Protein AF-A0ABD0QRJ7-F1 (afdb_monomer_lite)

InterPro domains:
  IPR001627 Sema domain [PS51004] (1-59)
  IPR015943 WD40/YVTN repeat-like-containing domain superfamily [G3DSA:2.130.10.10] (1-59)
  IPR027231 Semaphorin [PTHR11036] (2-59)
  IPR036352 Sema domain superfamily [SSF101912] (1-59)

Radius of gyration: 17.16 Å; chains: 1; bounding box: 43×19×38 Å

Foldseek 3Di:
DAQADDPPRHVHGPPDDDDADWDADPVVRDTFRAWDDKDWDQPDPPDPVSIDIDTDTHD

Sequence (59 aa):
SDVGGMKTLQRRWTTFLKAQLVCEDRASGQRFNVLTDVFTVQHQPGDPSSTHFYGIFTS

Secondary structure (DSSP, 8-state):
---B-SSSSBTS-SS-------EEETTTTEEE-EEEEEEEEESSTT-GGGEEEEEEEE-

Structure (mmCIF, N/CA/C/O backbone):
data_AF-A0ABD0QRJ7-F1
#
_entry.id   AF-A0ABD0QRJ7-F1
#
loop_
_atom_site.group_PDB
_atom_site.id
_atom_site.type_symbol
_atom_site.label_atom_id
_atom_site.label_alt_id
_atom_site.label_comp_id
_atom_site.label_asym_id
_atom_site.label_entity_id
_atom_site.label_seq_id
_atom_site.pdbx_PDB_ins_code
_atom_site.Cartn_x
_atom_site.Cartn_y
_atom_site.Cartn_z
_atom_site.occupancy
_atom_site.B_iso_or_equiv
_atom_site.auth_seq_id
_atom_site.auth_comp_id
_atom_site.auth_asym_id
_atom_site.auth_atom_id
_atom_site.pdbx_PDB_model_num
ATOM 1 N N . SER A 1 1 ? 13.736 0.068 -13.789 1.00 86.94 1 SER A N 1
ATOM 2 C CA . SER A 1 1 ? 13.799 -1.241 -13.105 1.00 86.94 1 SER A CA 1
ATOM 3 C C . SER A 1 1 ? 14.973 -1.221 -12.144 1.00 86.94 1 SER A C 1
ATOM 5 O O . SER A 1 1 ? 16.019 -0.702 -12.514 1.00 86.94 1 SER A O 1
ATOM 7 N N . ASP A 1 2 ? 14.796 -1.711 -10.915 1.00 96.25 2 ASP A N 1
ATOM 8 C CA . ASP A 1 2 ? 15.891 -1.860 -9.943 1.00 96.25 2 ASP A CA 1
ATOM 9 C C . ASP A 1 2 ? 16.715 -3.108 -10.297 1.00 96.25 2 ASP A C 1
ATOM 11 O O . ASP A 1 2 ? 16.151 -4.178 -10.524 1.00 96.25 2 ASP A O 1
ATOM 15 N N . VAL A 1 3 ? 18.034 -2.956 -10.401 1.00 96.81 3 VAL A N 1
ATOM 16 C CA . VAL A 1 3 ? 18.972 -4.014 -10.821 1.00 96.81 3 VAL A CA 1
ATOM 17 C C . VAL A 1 3 ? 20.007 -4.355 -9.742 1.00 96.81 3 VAL A C 1
ATOM 19 O O . VAL A 1 3 ? 20.877 -5.200 -9.956 1.00 96.81 3 VAL A O 1
ATOM 22 N N . GLY A 1 4 ? 19.905 -3.735 -8.565 1.00 97.69 4 GLY A N 1
ATOM 23 C CA . GLY A 1 4 ? 20.889 -3.856 -7.497 1.00 97.69 4 GLY A CA 1
ATOM 24 C C . GLY A 1 4 ? 22.123 -2.970 -7.677 1.00 97.69 4 GLY A C 1
ATOM 25 O O . GLY A 1 4 ? 22.322 -2.313 -8.699 1.00 97.69 4 GLY A O 1
ATOM 26 N N . GLY A 1 5 ? 22.958 -2.928 -6.640 1.00 97.75 5 GLY A N 1
ATOM 27 C CA . GLY A 1 5 ? 24.158 -2.095 -6.623 1.00 97.75 5 GLY A CA 1
ATOM 28 C C . GLY A 1 5 ? 25.383 -2.777 -7.235 1.00 97.75 5 GLY A C 1
ATOM 29 O O . GLY A 1 5 ? 25.468 -4.000 -7.328 1.00 97.75 5 GLY A O 1
ATOM 30 N N . MET A 1 6 ? 26.368 -1.969 -7.637 1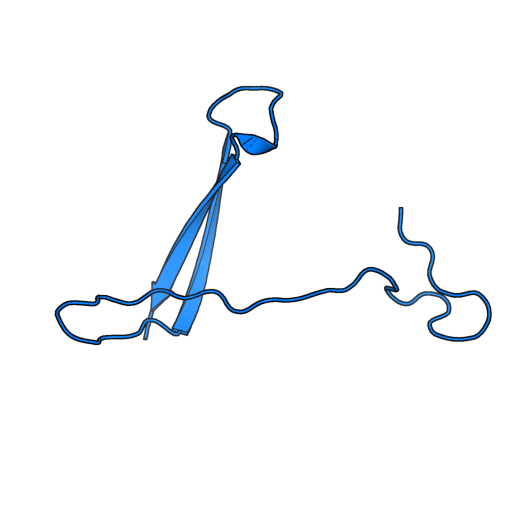.00 95.62 6 MET A N 1
ATOM 31 C CA . MET A 1 6 ? 27.599 -2.448 -8.282 1.00 95.62 6 MET A CA 1
ATOM 32 C C . MET A 1 6 ? 28.568 -3.122 -7.298 1.00 95.62 6 MET A C 1
ATOM 34 O O . MET A 1 6 ? 29.199 -4.121 -7.632 1.00 95.62 6 MET A O 1
ATOM 38 N N . LYS A 1 7 ? 28.706 -2.580 -6.080 1.00 96.31 7 LYS A N 1
ATOM 39 C CA . LYS A 1 7 ? 29.654 -3.067 -5.055 1.00 96.31 7 LYS A CA 1
ATOM 40 C C . LYS A 1 7 ? 28.936 -3.658 -3.846 1.00 96.31 7 LYS A C 1
ATOM 42 O O . LYS A 1 7 ? 29.218 -4.775 -3.437 1.00 96.31 7 LYS A O 1
ATOM 47 N N . THR A 1 8 ? 27.997 -2.906 -3.288 1.00 96.31 8 THR A N 1
ATOM 48 C CA . THR A 1 8 ? 27.101 -3.338 -2.213 1.00 96.31 8 THR A CA 1
ATOM 49 C C . THR A 1 8 ? 25.709 -3.579 -2.783 1.00 96.31 8 THR A C 1
ATOM 51 O O . THR A 1 8 ? 25.401 -3.101 -3.872 1.00 96.31 8 THR A O 1
ATOM 54 N N . LEU A 1 9 ? 24.869 -4.339 -2.069 1.00 96.94 9 LEU A N 1
ATOM 55 C CA . LEU A 1 9 ? 23.500 -4.651 -2.508 1.00 96.94 9 LEU A CA 1
ATOM 56 C C . LEU A 1 9 ? 23.431 -5.274 -3.919 1.00 96.94 9 LEU A C 1
ATOM 58 O O . LEU A 1 9 ? 22.457 -5.090 -4.646 1.00 96.94 9 LEU A O 1
ATOM 62 N N . GLN A 1 10 ? 24.456 -6.037 -4.311 1.00 97.25 10 GLN A N 1
ATOM 63 C CA . GLN A 1 10 ? 24.434 -6.807 -5.555 1.00 97.25 10 GLN A CA 1
ATOM 64 C C . GLN A 1 10 ? 23.269 -7.800 -5.513 1.00 97.25 10 GLN A C 1
ATOM 66 O O . GLN A 1 10 ? 23.157 -8.583 -4.566 1.00 97.25 10 GLN A O 1
ATOM 71 N N . ARG A 1 11 ? 22.397 -7.759 -6.531 1.00 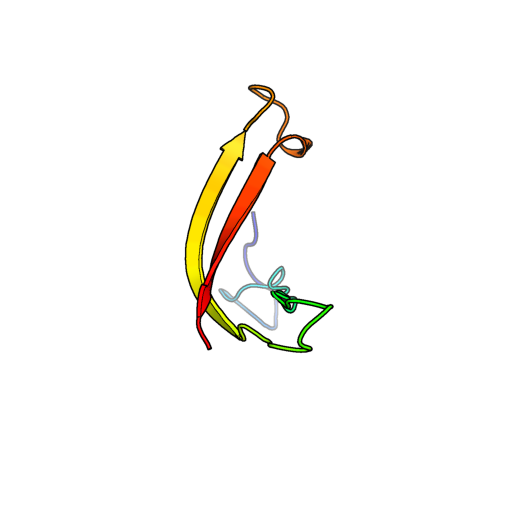95.88 11 ARG A N 1
ATOM 72 C CA . ARG A 1 11 ? 21.160 -8.564 -6.604 1.00 95.88 11 ARG A CA 1
ATOM 73 C C . ARG A 1 11 ? 20.211 -8.355 -5.409 1.00 95.88 11 ARG A C 1
ATOM 75 O O . ARG A 1 11 ? 19.442 -9.251 -5.069 1.00 95.88 11 ARG A O 1
ATOM 82 N N . ARG A 1 12 ? 20.276 -7.192 -4.750 1.00 97.81 12 ARG A N 1
ATOM 83 C CA . ARG A 1 12 ? 19.356 -6.773 -3.680 1.00 97.81 12 ARG A CA 1
ATOM 84 C C . ARG A 1 12 ? 18.692 -5.452 -4.061 1.00 97.81 12 ARG A C 1
ATOM 86 O O . ARG A 1 12 ? 19.292 -4.668 -4.786 1.00 97.81 12 ARG A O 1
ATOM 93 N N . TRP A 1 13 ? 17.492 -5.199 -3.541 1.00 97.94 13 TRP A N 1
ATOM 94 C CA . TRP A 1 13 ? 16.771 -3.943 -3.769 1.00 97.94 13 TRP A CA 1
ATOM 95 C C . TRP A 1 13 ? 17.602 -2.731 -3.316 1.00 97.94 13 TRP A C 1
ATOM 97 O O . TRP A 1 13 ? 18.064 -2.683 -2.175 1.00 97.94 13 TRP A O 1
ATOM 107 N N . THR A 1 14 ? 17.769 -1.754 -4.206 1.00 97.50 14 THR A N 1
ATOM 108 C CA . THR A 1 14 ? 18.362 -0.433 -3.944 1.00 97.50 14 THR A CA 1
ATOM 109 C C . THR A 1 14 ? 17.308 0.672 -3.874 1.00 97.50 14 THR A C 1
ATOM 111 O O . THR A 1 14 ? 17.579 1.732 -3.318 1.00 97.50 14 THR A O 1
ATOM 114 N N . THR A 1 15 ? 16.088 0.410 -4.356 1.00 97.50 15 THR A N 1
ATOM 115 C CA . THR A 1 15 ? 14.945 1.335 -4.298 1.00 97.50 15 THR A CA 1
ATOM 116 C C . THR A 1 15 ? 13.908 0.954 -3.236 1.00 97.50 15 THR A C 1
ATOM 118 O O . THR A 1 15 ? 12.770 1.416 -3.292 1.00 97.50 15 THR A O 1
ATOM 121 N N . PHE A 1 16 ? 14.255 0.086 -2.279 1.00 98.06 16 PHE A N 1
ATOM 122 C CA . PHE A 1 16 ? 13.347 -0.283 -1.190 1.00 98.06 16 PHE A CA 1
ATOM 123 C C . PHE A 1 16 ? 13.157 0.889 -0.222 1.00 98.06 16 PHE A C 1
ATOM 125 O O . PHE A 1 16 ? 14.104 1.336 0.423 1.00 98.06 16 PHE A O 1
ATOM 132 N N . LEU A 1 17 ? 11.912 1.335 -0.077 1.00 98.25 17 LEU A N 1
ATOM 133 C CA . LEU A 1 17 ? 11.471 2.301 0.924 1.00 98.25 17 LEU A CA 1
ATOM 134 C C . LEU A 1 17 ? 10.166 1.790 1.546 1.00 98.25 17 LEU A C 1
ATOM 136 O O . LEU A 1 17 ? 9.390 1.101 0.884 1.00 98.25 17 LEU A O 1
ATOM 140 N N . LYS A 1 18 ? 9.921 2.119 2.818 1.00 98.19 18 LYS A N 1
ATOM 141 C CA . LYS A 1 18 ? 8.675 1.779 3.519 1.00 98.19 18 LYS A CA 1
ATOM 142 C C . LYS A 1 18 ? 8.193 2.940 4.381 1.00 98.19 18 LYS A C 1
ATOM 144 O O . LYS A 1 18 ? 9.003 3.733 4.855 1.00 98.19 18 LYS A O 1
ATOM 149 N N . ALA A 1 19 ? 6.889 2.985 4.623 1.00 98.00 19 ALA A N 1
ATOM 150 C CA . ALA A 1 19 ? 6.237 3.946 5.503 1.00 98.00 19 ALA A CA 1
ATOM 151 C C . ALA A 1 19 ? 5.209 3.236 6.396 1.00 98.00 19 ALA A C 1
ATOM 153 O O . ALA A 1 19 ? 4.862 2.078 6.158 1.00 98.00 19 ALA A O 1
ATOM 154 N N . GLN A 1 20 ? 4.742 3.926 7.433 1.00 96.38 20 GLN A N 1
ATOM 155 C CA . GLN A 1 20 ? 3.675 3.439 8.302 1.00 96.38 20 GLN A CA 1
ATOM 156 C C . GLN A 1 20 ? 2.303 3.780 7.706 1.00 96.38 20 GLN A C 1
ATOM 158 O O . GLN A 1 20 ? 2.079 4.917 7.295 1.00 96.38 20 GLN A O 1
ATOM 163 N N . LEU A 1 21 ? 1.381 2.815 7.713 1.00 97.06 21 LEU A N 1
ATOM 164 C CA . LEU A 1 21 ? -0.042 3.050 7.461 1.00 97.06 21 LEU A CA 1
ATOM 165 C C . LEU A 1 21 ? -0.765 3.250 8.795 1.00 97.06 21 LEU A C 1
ATOM 167 O O . LEU A 1 21 ? -0.500 2.530 9.758 1.00 97.06 21 LEU A O 1
ATOM 171 N N . VAL A 1 22 ? -1.654 4.241 8.855 1.00 96.25 22 VAL A N 1
ATOM 172 C CA . VAL A 1 22 ? -2.398 4.599 10.069 1.00 96.25 22 VAL A CA 1
ATOM 173 C C . VAL A 1 22 ? -3.891 4.469 9.796 1.00 96.25 22 VAL A C 1
ATOM 175 O O . VAL A 1 22 ? -4.424 5.163 8.935 1.00 96.25 22 VAL A O 1
ATOM 178 N N . CYS A 1 23 ? -4.552 3.598 10.558 1.00 96.75 23 CYS A N 1
ATOM 179 C CA . CYS A 1 23 ? -6.002 3.500 10.645 1.00 96.75 23 CYS A CA 1
ATOM 180 C C . CYS A 1 23 ? -6.399 3.727 12.109 1.00 96.75 23 CYS A C 1
ATOM 182 O O . CYS A 1 23 ? -6.037 2.946 12.994 1.00 96.75 23 CYS A O 1
ATOM 184 N N . GLU A 1 24 ? -7.073 4.840 12.384 1.00 96.25 24 GLU A N 1
ATOM 185 C CA . GLU A 1 24 ? -7.501 5.209 13.732 1.00 96.25 24 GLU A CA 1
ATOM 186 C C . GLU A 1 24 ? -8.878 5.873 13.693 1.00 96.25 24 GLU A C 1
ATOM 188 O O . GLU A 1 24 ? -9.164 6.677 12.802 1.00 96.25 24 GLU A O 1
ATOM 193 N N . ASP A 1 25 ? -9.712 5.555 14.680 1.00 96.00 25 ASP A N 1
ATOM 194 C CA . ASP A 1 25 ? -10.886 6.362 14.984 1.00 96.00 25 ASP A CA 1
ATOM 195 C C . ASP A 1 25 ? -10.475 7.467 15.958 1.00 96.00 25 ASP A C 1
ATOM 197 O O . ASP A 1 25 ? -10.168 7.224 17.127 1.00 96.00 25 ASP A O 1
ATOM 201 N N . ARG A 1 26 ? -10.471 8.707 15.469 1.00 93.62 26 ARG A N 1
ATOM 202 C CA . ARG A 1 26 ? -10.030 9.865 16.252 1.00 93.62 26 ARG A CA 1
ATOM 203 C C . ARG A 1 26 ? -10.956 10.200 17.415 1.00 93.62 26 ARG A C 1
ATOM 205 O O . ARG A 1 26 ? -10.493 10.828 18.360 1.00 93.62 26 ARG A O 1
ATOM 212 N N . ALA A 1 27 ? -12.231 9.817 17.353 1.00 95.62 27 ALA A N 1
ATOM 213 C CA . ALA A 1 27 ? -13.180 10.115 18.420 1.00 95.62 27 ALA A CA 1
ATOM 214 C C . ALA A 1 27 ? -12.955 9.216 19.645 1.00 95.62 27 ALA A C 1
ATOM 216 O O . ALA A 1 27 ? -12.900 9.714 20.767 1.00 95.62 27 ALA A O 1
ATOM 217 N N . SER A 1 28 ? -12.794 7.906 19.435 1.00 94.88 28 SER A N 1
ATOM 218 C CA . SER A 1 28 ? -12.517 6.948 20.517 1.00 94.88 28 SER A CA 1
ATOM 219 C C . SER A 1 28 ? -11.033 6.829 20.877 1.00 94.88 28 SER A C 1
ATOM 221 O O . SER A 1 28 ? -10.702 6.333 21.952 1.00 94.88 28 SER A O 1
ATOM 223 N N . GLY A 1 29 ? -10.129 7.253 19.989 1.00 92.69 29 GLY A N 1
ATOM 224 C CA . GLY A 1 29 ? -8.692 7.004 20.115 1.00 92.69 29 GLY A CA 1
ATOM 225 C C . GLY A 1 29 ? -8.292 5.560 19.790 1.00 92.69 29 GLY A C 1
ATOM 226 O O . GLY A 1 29 ? -7.128 5.194 19.970 1.00 92.69 29 GLY A O 1
ATOM 227 N N . GLN A 1 30 ? -9.229 4.734 19.310 1.00 95.12 30 GLN A N 1
ATOM 228 C CA . GLN A 1 30 ? -8.968 3.351 18.932 1.00 95.12 30 GLN A CA 1
ATOM 229 C C . GLN A 1 30 ? -8.051 3.294 17.706 1.00 95.12 30 GLN A C 1
ATOM 231 O O . GLN A 1 30 ? -8.288 3.958 16.694 1.00 95.12 30 GLN A O 1
ATOM 236 N N . ARG A 1 31 ? -7.015 2.453 17.783 1.00 95.81 31 ARG A N 1
ATOM 237 C CA . ARG A 1 31 ? -6.087 2.191 16.677 1.00 95.81 31 ARG A CA 1
ATOM 238 C C . ARG A 1 31 ? -6.264 0.780 16.140 1.00 95.81 31 ARG A C 1
ATOM 240 O O . ARG A 1 31 ? -6.439 -0.157 16.916 1.00 95.81 31 ARG A O 1
ATOM 247 N N . PHE A 1 32 ? -6.172 0.656 14.821 1.00 97.31 32 PHE A N 1
ATOM 248 C CA . PHE A 1 32 ? -6.201 -0.608 14.096 1.00 97.31 32 PHE A CA 1
ATOM 249 C C . PHE A 1 32 ? -4.862 -0.762 13.369 1.00 97.31 32 PHE A C 1
ATOM 251 O O . PHE A 1 32 ? -4.612 -0.136 12.339 1.00 97.31 32 PHE A O 1
ATOM 258 N N . ASN A 1 33 ? -3.944 -1.521 13.966 1.00 96.19 33 ASN A N 1
ATOM 259 C CA . ASN A 1 33 ? -2.543 -1.617 13.539 1.00 96.19 33 ASN A CA 1
ATOM 260 C C . ASN A 1 33 ? -2.216 -2.905 12.772 1.00 96.19 33 ASN A C 1
ATOM 262 O O . ASN A 1 33 ? -1.076 -3.066 12.333 1.00 96.19 33 ASN A O 1
ATOM 266 N N . VAL A 1 34 ? -3.183 -3.807 12.605 1.00 97.25 34 VAL A N 1
ATOM 267 C CA . VAL A 1 34 ? -3.027 -5.030 11.816 1.00 97.25 34 VAL A CA 1
ATOM 268 C C . VAL A 1 34 ? -3.754 -4.849 10.489 1.00 97.25 34 VAL A C 1
ATOM 270 O O . VAL A 1 34 ? -4.977 -4.817 10.452 1.00 97.25 34 VAL A O 1
ATOM 273 N N . LEU A 1 35 ? -3.005 -4.711 9.395 1.00 97.56 35 LEU A N 1
ATOM 274 C CA . LEU A 1 35 ? -3.564 -4.684 8.041 1.00 97.56 35 LEU A CA 1
ATOM 275 C C . LEU A 1 35 ? -3.919 -6.113 7.610 1.00 97.56 35 LEU A C 1
ATOM 277 O O . LEU A 1 35 ? -3.036 -6.972 7.586 1.00 97.56 35 LEU A O 1
ATOM 281 N N . THR A 1 36 ? -5.182 -6.365 7.271 1.00 98.00 36 THR A N 1
ATOM 282 C CA . THR A 1 36 ? -5.683 -7.703 6.918 1.00 98.00 36 THR A CA 1
ATOM 283 C C . THR A 1 36 ? -5.899 -7.892 5.422 1.00 98.00 36 THR A C 1
ATOM 285 O O . THR A 1 36 ? -5.637 -8.980 4.917 1.00 98.00 36 THR A O 1
ATOM 288 N N . ASP A 1 37 ? -6.334 -6.850 4.712 1.00 98.06 37 ASP A N 1
ATOM 289 C CA . ASP A 1 37 ? -6.545 -6.887 3.262 1.00 98.06 37 ASP A CA 1
ATOM 290 C C . ASP A 1 37 ? -6.328 -5.509 2.621 1.00 98.06 37 ASP A C 1
ATOM 292 O O . ASP A 1 37 ? -6.466 -4.477 3.287 1.00 98.06 37 ASP A O 1
ATOM 296 N N . VAL A 1 38 ? -5.989 -5.496 1.328 1.00 98.06 38 VAL A N 1
ATOM 297 C CA . VAL A 1 38 ? -5.802 -4.289 0.515 1.00 98.06 38 VAL A CA 1
ATOM 298 C C . VAL A 1 38 ? -6.448 -4.467 -0.853 1.00 98.06 38 VAL A C 1
ATOM 300 O O . VAL A 1 38 ? -6.132 -5.398 -1.590 1.00 98.06 38 VAL A O 1
ATOM 303 N N . PHE A 1 39 ? -7.265 -3.497 -1.250 1.00 97.8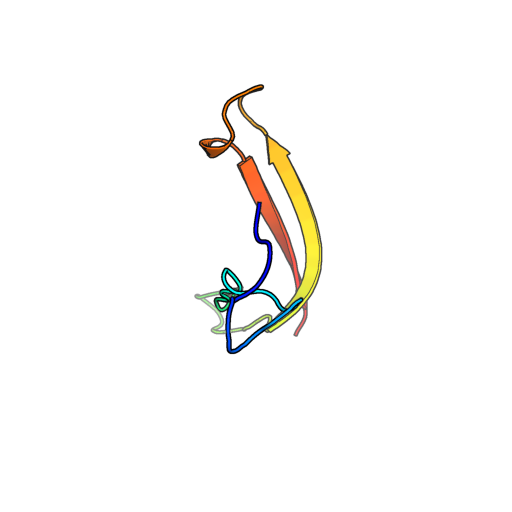8 39 PHE A N 1
ATOM 304 C CA . PHE A 1 39 ? -7.858 -3.421 -2.578 1.00 97.88 39 PHE A CA 1
ATOM 305 C C . PHE A 1 39 ? -7.543 -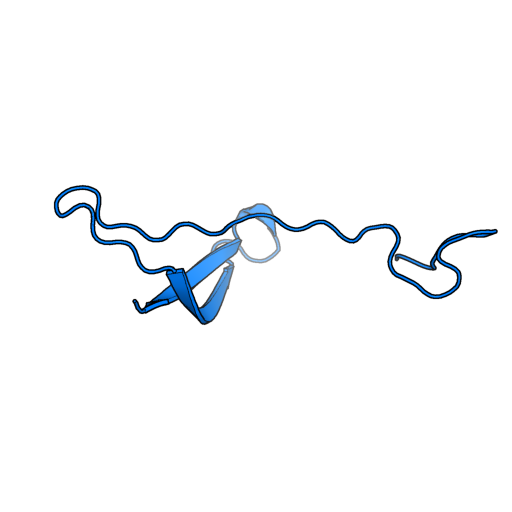2.081 -3.246 1.00 97.88 39 PHE A C 1
ATOM 307 O O . PHE A 1 39 ? -7.407 -1.055 -2.578 1.00 97.88 39 PHE A O 1
ATOM 314 N N . THR A 1 40 ? -7.431 -2.075 -4.576 1.00 97.12 40 THR A N 1
ATOM 315 C CA . THR A 1 40 ? -7.123 -0.860 -5.344 1.00 97.12 40 THR A CA 1
ATOM 316 C C . THR A 1 40 ? -8.185 -0.584 -6.390 1.00 97.12 40 THR A C 1
ATOM 318 O O . THR A 1 40 ? -8.646 -1.500 -7.070 1.00 97.12 40 THR A O 1
ATOM 321 N N . VAL A 1 41 ? -8.552 0.689 -6.531 1.00 97.00 41 VAL A N 1
ATOM 322 C CA . VAL A 1 41 ? -9.512 1.154 -7.537 1.00 97.00 41 VAL A CA 1
ATOM 323 C C . VAL A 1 41 ? -8.910 2.328 -8.288 1.00 97.00 41 VAL A C 1
ATOM 325 O O . VAL A 1 41 ? -8.536 3.330 -7.683 1.00 97.00 41 VAL A O 1
ATOM 328 N N . GLN A 1 42 ? -8.840 2.218 -9.612 1.00 96.75 42 GLN A N 1
ATOM 329 C CA . GLN A 1 42 ? -8.529 3.349 -10.483 1.00 96.75 42 GLN A CA 1
ATOM 330 C C . GLN A 1 42 ? -9.825 4.065 -10.843 1.00 96.75 42 GLN A C 1
ATOM 332 O O . GLN A 1 42 ? -10.680 3.496 -11.520 1.00 96.75 42 GLN A O 1
ATOM 337 N N . HIS A 1 43 ? -9.973 5.309 -10.390 1.00 93.94 43 HIS A N 1
ATOM 338 C CA . HIS A 1 43 ? -11.169 6.099 -10.685 1.00 93.94 43 HIS A CA 1
ATOM 339 C C . HIS A 1 43 ? -11.150 6.672 -12.102 1.00 93.94 43 HIS A C 1
ATOM 341 O O . HIS A 1 43 ? -12.202 6.800 -12.725 1.00 93.94 43 HIS A O 1
ATOM 347 N N . GLN A 1 44 ? -9.962 6.986 -12.622 1.00 96.31 44 GLN A N 1
ATOM 348 C CA . GLN A 1 44 ? -9.771 7.449 -13.987 1.00 96.31 44 GLN A CA 1
ATOM 349 C C . GLN A 1 44 ? -8.842 6.478 -14.731 1.00 96.31 44 GLN A C 1
ATOM 351 O O . GLN A 1 44 ? -7.659 6.373 -14.392 1.00 96.31 44 GLN A O 1
ATOM 356 N N . PRO A 1 45 ? -9.349 5.755 -15.748 1.00 93.81 45 PRO A N 1
ATOM 357 C CA . PRO A 1 45 ? -8.538 4.817 -16.512 1.00 93.81 45 PRO A CA 1
ATOM 358 C C . PRO A 1 45 ? -7.318 5.503 -17.132 1.00 93.81 45 PRO A C 1
ATOM 360 O O . PRO A 1 45 ? -7.445 6.520 -17.811 1.00 93.81 45 PRO A O 1
ATOM 363 N N . GLY A 1 46 ? -6.136 4.933 -16.906 1.00 93.44 46 GLY A N 1
ATOM 364 C CA . GLY A 1 46 ? -4.879 5.445 -17.456 1.00 93.44 46 GLY A CA 1
ATOM 365 C C . GLY A 1 46 ? -4.230 6.583 -16.663 1.00 93.44 46 GLY A C 1
ATOM 366 O O . GLY A 1 46 ? -3.125 6.980 -17.022 1.00 93.44 46 GLY A O 1
ATOM 367 N N . ASP A 1 47 ? -4.851 7.064 -15.580 1.00 96.06 47 ASP A N 1
ATOM 368 C CA . ASP A 1 47 ? -4.230 7.993 -14.632 1.00 96.06 47 ASP A CA 1
ATOM 369 C C . ASP A 1 47 ? -3.873 7.267 -13.320 1.00 96.06 47 ASP A C 1
ATOM 371 O O . ASP A 1 47 ? -4.749 7.042 -12.475 1.00 96.06 47 ASP A O 1
ATOM 375 N N . PRO A 1 48 ? -2.589 6.921 -13.100 1.00 93.31 48 PRO A N 1
ATOM 376 C CA . PRO A 1 48 ? -2.145 6.270 -11.873 1.00 93.31 48 PRO A CA 1
ATOM 377 C C . PRO A 1 48 ? -2.417 7.095 -10.612 1.00 93.31 48 PRO A C 1
ATOM 379 O O . PRO A 1 48 ? -2.613 6.507 -9.548 1.00 93.31 48 PRO A O 1
ATOM 382 N N . SER A 1 49 ? -2.456 8.430 -10.717 1.00 96.12 49 SER A N 1
ATOM 383 C CA . SER A 1 49 ? -2.691 9.321 -9.574 1.00 96.12 49 SER A CA 1
ATOM 384 C C . SER A 1 49 ? -4.122 9.235 -9.038 1.00 96.12 49 SER A C 1
ATOM 386 O O . SER A 1 49 ? -4.363 9.546 -7.875 1.00 96.12 49 SER A O 1
ATOM 388 N N . SER A 1 50 ? -5.052 8.712 -9.845 1.00 96.62 50 SER A N 1
ATOM 389 C CA . SER A 1 50 ? -6.439 8.456 -9.449 1.00 96.62 50 SER A CA 1
ATOM 390 C C . SER A 1 50 ? -6.624 7.179 -8.614 1.00 96.62 50 SER A C 1
ATOM 392 O O . SER A 1 50 ? -7.737 6.893 -8.158 1.00 96.62 50 SER A O 1
ATOM 394 N N 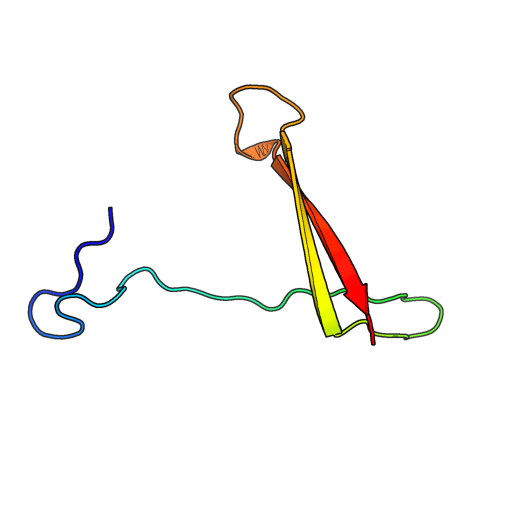. THR A 1 51 ? -5.563 6.383 -8.427 1.00 97.50 51 THR A N 1
ATOM 395 C CA . THR A 1 51 ? -5.645 5.092 -7.733 1.00 97.50 51 THR A CA 1
ATOM 396 C C . THR A 1 51 ? -5.892 5.294 -6.244 1.00 97.50 51 THR A C 1
ATOM 398 O O . THR A 1 51 ? -5.049 5.836 -5.530 1.00 97.50 51 THR A O 1
ATOM 401 N N . HIS A 1 52 ? -7.027 4.801 -5.761 1.00 97.31 52 HIS A N 1
ATOM 402 C CA . HIS A 1 52 ? -7.332 4.738 -4.339 1.00 97.31 52 HIS A CA 1
ATOM 403 C C . HIS A 1 52 ? -6.938 3.373 -3.778 1.00 97.31 52 HIS A C 1
ATOM 405 O O . HIS A 1 52 ? -7.191 2.336 -4.397 1.00 97.31 52 HIS A O 1
ATOM 411 N N . PHE A 1 53 ? -6.331 3.385 -2.592 1.00 97.25 53 PHE A N 1
ATOM 412 C CA . PHE A 1 53 ? -5.951 2.196 -1.835 1.00 97.25 53 PHE A CA 1
ATOM 413 C C . PHE A 1 53 ? -6.900 2.055 -0.646 1.00 97.25 53 PHE A C 1
ATOM 415 O O . PHE A 1 53 ? -6.924 2.910 0.239 1.00 97.25 53 PHE A O 1
ATOM 422 N N . TYR A 1 54 ? -7.672 0.976 -0.621 1.00 97.81 54 TYR A N 1
ATOM 423 C CA . TYR A 1 54 ? -8.559 0.625 0.481 1.00 97.81 54 TYR A CA 1
ATOM 424 C C . TYR A 1 54 ? -7.893 -0.466 1.307 1.00 97.81 54 TYR A C 1
ATOM 426 O O . TYR A 1 54 ? -7.503 -1.489 0.756 1.00 97.81 54 TYR A O 1
ATOM 434 N N . GLY A 1 55 ? -7.753 -0.248 2.612 1.00 97.56 55 GLY A N 1
ATOM 435 C CA . GLY A 1 55 ? -7.199 -1.232 3.537 1.00 97.56 55 GLY A CA 1
ATOM 436 C C . GLY A 1 55 ? -8.217 -1.605 4.605 1.00 97.56 55 GLY A C 1
ATOM 437 O O . GLY A 1 55 ? -8.874 -0.723 5.159 1.00 97.56 55 GLY A O 1
ATOM 438 N N . ILE A 1 56 ? -8.328 -2.896 4.907 1.00 98.00 56 ILE A N 1
ATOM 439 C CA . ILE A 1 56 ? -9.079 -3.389 6.064 1.00 98.00 56 ILE A CA 1
ATOM 440 C C . ILE A 1 56 ? -8.082 -3.574 7.204 1.00 98.00 56 ILE A C 1
ATOM 442 O O . ILE A 1 56 ? -7.047 -4.217 7.030 1.00 98.00 56 ILE A O 1
ATOM 446 N N . PHE A 1 57 ? -8.380 -2.986 8.362 1.00 98.06 57 PHE A N 1
ATOM 447 C CA . PHE A 1 57 ? -7.523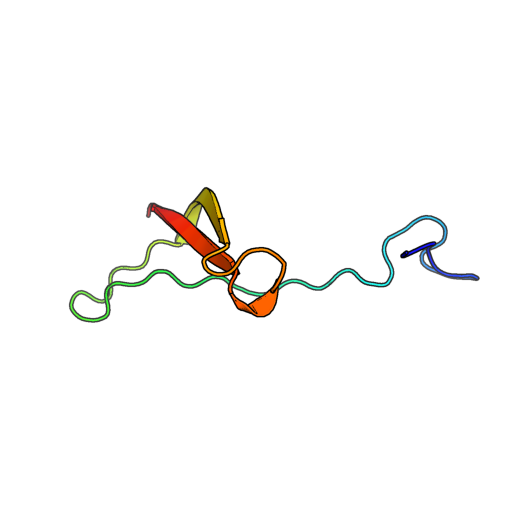 -3.061 9.538 1.00 98.06 57 PHE A CA 1
ATOM 448 C C . PHE A 1 57 ? -8.278 -3.658 10.723 1.00 98.06 57 PHE A C 1
ATOM 450 O O . PHE A 1 57 ? -9.461 -3.386 10.925 1.00 98.06 57 PHE A O 1
ATOM 457 N N . THR A 1 58 ? -7.567 -4.437 11.529 1.00 96.25 58 THR A N 1
ATOM 458 C CA . THR A 1 58 ? -8.023 -4.959 12.817 1.00 96.25 58 THR A CA 1
ATOM 459 C C . THR A 1 58 ? -7.069 -4.521 13.930 1.00 96.25 58 THR A C 1
ATOM 461 O O . THR A 1 58 ? -5.951 -4.058 13.673 1.00 96.25 58 THR A O 1
ATOM 464 N N . SER A 1 59 ? -7.538 -4.617 15.174 1.00 86.69 59 SER A N 1
ATOM 465 C CA . SER A 1 59 ? -6.739 -4.410 16.389 1.00 86.69 59 SER A CA 1
ATOM 466 C C . SER A 1 59 ? -6.023 -5.687 16.803 1.00 86.69 59 SER A C 1
ATOM 468 O O . SER A 1 59 ? -6.722 -6.727 16.808 1.00 86.69 59 SER A O 1
#

pLDDT: mean 96.28, std 2.22, range [86.69, 98.25]

Organism: Cirrhinus mrigala (NCBI:txid683832)